Protein AF-A0A963W1X2-F1 (afdb_monomer)

Foldseek 3Di:
DVVVVVVVVVVVVVVLVVVLVVLVPDPLLQVLLVLLLCVLVVPPPRDLVVSVVSLVVPAPDPVSSLSSLVSSLVVNCVVDDPVSSVVSVVSSVVD

Sequence (95 aa):
MLLYALLAIGIFLMTRQMYFGGLDRDRNQHHLASLLCAVAASQPGHDRKEISTHLAAIARNGVERKLRLTHAVRLARGNVPPDLHPLIQALAKEL

Mean predicted aligned error: 7.19 Å

pLDDT: mean 82.06, std 9.1, range [47.62, 92.38]

Secondary structure (DSSP, 8-state):
-HHHHHHHHHHHHHHHHHHHHHHTT-HHHHHHHHHHHHHHTT-TT--HHHHHHHHHHH-SSHHHHHHHHHHHHHHHHHHS-GGGHHHHHHHHHH-

Solvent-accessible surface area (backbone atoms only — not comparable to full-atom values): 5383 Å² total; per-residue (Å²): 115,70,70,59,54,54,51,52,49,50,52,52,52,51,54,49,54,56,50,48,62,52,44,76,71,33,67,72,44,52,49,51,14,50,50,47,45,39,43,52,69,65,44,90,88,59,53,74,66,55,53,51,50,52,48,56,74,76,29,92,44,76,66,50,35,52,52,53,51,55,50,20,51,56,54,27,53,75,75,47,63,76,87,44,42,64,50,40,53,51,55,65,72,77,107

Nearest PDB structures (foldseek):
  8hpp-as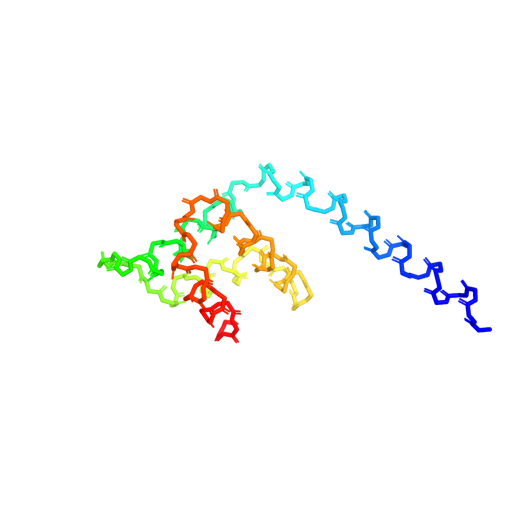sembly1_C  TM=5.473E-01  e=5.682E+00  Homo sapiens
  1kn1-assembly1_B  TM=6.008E-01  e=9.068E+00  Pyropia yezoensis

Structure (mmCIF, N/CA/C/O backbone):
data_AF-A0A963W1X2-F1
#
_entry.id   AF-A0A963W1X2-F1
#
loop_
_atom_site.group_PDB
_atom_site.id
_atom_site.type_symbol
_atom_site.label_atom_id
_atom_site.label_alt_id
_atom_site.label_comp_id
_atom_site.label_asym_id
_atom_site.label_entity_id
_atom_site.label_seq_id
_atom_site.pdbx_PDB_ins_code
_atom_site.Cartn_x
_atom_site.Cartn_y
_atom_site.Cartn_z
_atom_site.occupancy
_atom_site.B_iso_or_equiv
_atom_site.auth_seq_id
_atom_site.auth_comp_id
_atom_site.auth_asym_id
_atom_site.auth_atom_id
_atom_site.pdbx_PDB_model_num
ATOM 1 N N . MET A 1 1 ? 23.327 15.761 -22.626 1.00 61.47 1 MET A N 1
ATOM 2 C CA . MET A 1 1 ? 22.762 15.247 -21.353 1.00 61.47 1 MET A CA 1
ATOM 3 C C . MET A 1 1 ? 21.239 15.072 -21.378 1.00 61.47 1 MET A C 1
ATOM 5 O O . MET A 1 1 ? 20.773 14.063 -20.872 1.00 61.47 1 MET A O 1
ATOM 9 N N . LEU A 1 2 ? 20.465 15.963 -22.016 1.00 64.75 2 LEU A N 1
ATOM 10 C CA . LEU A 1 2 ? 18.994 15.855 -22.132 1.00 64.75 2 LEU A CA 1
ATOM 11 C C . LEU A 1 2 ? 18.475 14.549 -22.774 1.00 64.75 2 LEU A C 1
ATOM 13 O O . LEU A 1 2 ? 17.491 13.989 -22.301 1.00 64.75 2 LEU A O 1
ATOM 17 N N . LEU A 1 3 ? 19.160 14.021 -23.796 1.00 70.31 3 LEU A N 1
ATOM 18 C CA . LEU A 1 3 ? 18.740 1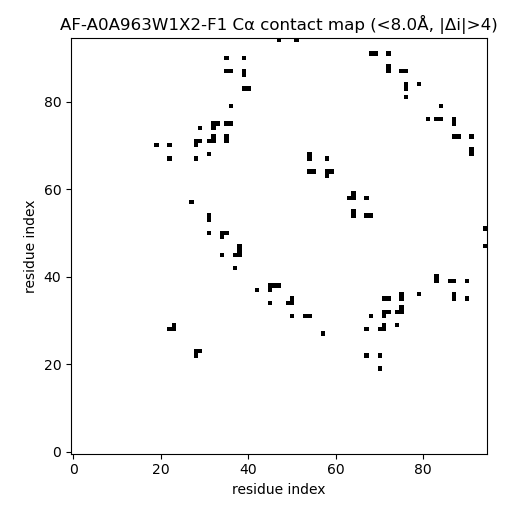2.795 -24.493 1.00 70.31 3 LEU A CA 1
ATOM 19 C C . LEU A 1 3 ? 18.762 11.548 -23.584 1.00 70.31 3 LEU A C 1
ATOM 21 O O . LEU A 1 3 ? 17.855 10.725 -23.634 1.00 70.31 3 LEU A O 1
ATOM 25 N N . TYR A 1 4 ? 19.765 11.440 -22.707 1.00 72.88 4 TYR A N 1
ATOM 26 C CA . TYR A 1 4 ? 19.892 10.327 -21.759 1.00 72.88 4 TYR A CA 1
ATOM 27 C C . TYR A 1 4 ? 18.818 10.369 -20.669 1.00 72.88 4 TYR A C 1
ATOM 29 O O . TYR A 1 4 ? 18.303 9.324 -20.278 1.00 72.88 4 TYR A O 1
ATOM 37 N N . A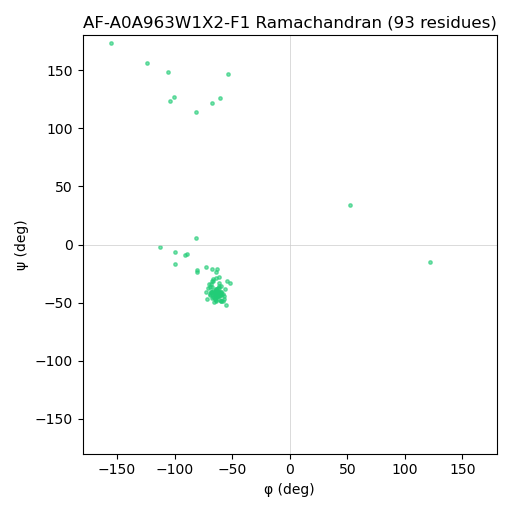LA A 1 5 ? 18.443 11.567 -20.211 1.00 69.06 5 ALA A N 1
ATOM 38 C CA . ALA A 1 5 ? 17.379 11.731 -19.225 1.00 69.06 5 ALA A CA 1
ATOM 39 C C . ALA A 1 5 ? 16.022 11.276 -19.785 1.00 69.06 5 ALA A C 1
ATOM 41 O O . ALA A 1 5 ? 15.301 10.539 -19.120 1.00 69.06 5 ALA A O 1
ATOM 42 N N . LEU A 1 6 ? 15.703 11.641 -21.030 1.00 74.94 6 LEU A N 1
ATOM 43 C CA . LEU A 1 6 ? 14.465 11.216 -21.690 1.00 74.94 6 LEU A CA 1
ATOM 44 C C . LEU A 1 6 ? 14.413 9.699 -21.906 1.00 74.94 6 LEU A C 1
ATOM 46 O O . LEU A 1 6 ? 13.373 9.082 -21.690 1.00 74.94 6 LEU A O 1
ATOM 50 N N . LEU A 1 7 ? 15.543 9.092 -22.267 1.00 75.69 7 LEU A N 1
ATOM 51 C CA . LEU A 1 7 ? 15.645 7.649 -22.476 1.00 75.69 7 LEU A CA 1
ATOM 52 C C . LEU A 1 7 ? 15.497 6.881 -21.148 1.00 75.69 7 LEU A C 1
ATOM 54 O O . LEU A 1 7 ? 14.756 5.902 -21.079 1.00 75.69 7 LEU A O 1
ATOM 58 N N . ALA A 1 8 ? 16.098 7.382 -20.063 1.00 75.25 8 ALA A N 1
ATOM 59 C CA . ALA A 1 8 ? 15.928 6.829 -18.719 1.00 75.25 8 ALA A CA 1
ATOM 60 C C . ALA A 1 8 ? 14.483 6.965 -18.199 1.00 75.25 8 ALA A C 1
ATOM 62 O O . ALA A 1 8 ? 13.941 6.014 -17.635 1.00 75.25 8 ALA A O 1
ATOM 63 N N . ILE A 1 9 ? 13.831 8.112 -18.433 1.00 76.75 9 ILE A N 1
ATOM 64 C CA . ILE A 1 9 ? 12.414 8.324 -18.097 1.00 76.75 9 ILE A CA 1
ATOM 65 C C . ILE A 1 9 ? 11.528 7.363 -18.898 1.00 76.75 9 ILE A C 1
ATOM 67 O O . ILE A 1 9 ? 10.632 6.745 -18.326 1.00 76.75 9 ILE A O 1
ATOM 71 N N . GLY A 1 10 ? 11.794 7.187 -20.195 1.00 71.81 10 GLY A N 1
ATOM 72 C CA . GLY A 1 10 ? 11.059 6.256 -21.052 1.00 71.81 10 GLY A CA 1
ATOM 73 C C . GLY A 1 10 ? 11.140 4.808 -20.561 1.00 71.81 10 GLY A C 1
ATOM 74 O O . GLY A 1 10 ? 10.107 4.159 -20.387 1.00 71.81 10 GLY A O 1
ATOM 75 N N . ILE A 1 11 ? 12.346 4.322 -20.245 1.00 77.00 11 ILE A N 1
ATOM 76 C CA . ILE A 1 11 ? 12.557 2.976 -19.682 1.00 77.00 11 ILE A CA 1
ATOM 77 C C . ILE A 1 11 ? 11.854 2.837 -18.323 1.00 77.00 11 ILE A C 1
ATOM 79 O O . ILE A 1 11 ? 11.195 1.828 -18.060 1.00 77.00 11 ILE A O 1
ATOM 83 N N . PHE A 1 12 ? 11.929 3.856 -17.466 1.00 76.12 12 PHE A N 1
ATOM 84 C CA . PHE A 1 12 ? 11.247 3.858 -16.172 1.00 76.12 12 PHE A CA 1
ATOM 85 C C . PHE A 1 12 ? 9.717 3.791 -16.317 1.00 76.12 12 PHE A C 1
ATOM 87 O O . PHE A 1 12 ? 9.054 3.024 -15.620 1.00 76.12 12 PHE A O 1
ATOM 94 N N . LEU A 1 13 ? 9.136 4.551 -17.248 1.00 70.19 13 LEU A N 1
ATOM 95 C CA . LEU A 1 13 ? 7.693 4.534 -17.498 1.00 70.19 13 LEU A CA 1
ATOM 96 C C . LEU A 1 13 ? 7.229 3.196 -18.081 1.00 70.19 13 LEU A C 1
ATOM 98 O O . LEU A 1 13 ? 6.197 2.675 -17.655 1.00 70.19 13 LEU A O 1
ATOM 102 N N . MET A 1 14 ? 7.993 2.619 -19.009 1.00 71.12 14 MET A N 1
ATOM 103 C CA . MET A 1 14 ? 7.668 1.331 -19.623 1.00 71.12 14 MET A CA 1
ATOM 104 C C . MET A 1 14 ? 7.747 0.182 -18.610 1.00 71.12 14 MET A C 1
ATOM 106 O O . MET A 1 14 ? 6.823 -0.626 -18.511 1.00 71.12 14 MET A O 1
ATOM 110 N N . THR A 1 15 ? 8.806 0.142 -17.798 1.00 71.44 15 THR A N 1
ATOM 111 C CA . THR A 1 15 ? 8.945 -0.861 -16.729 1.00 71.44 15 THR A CA 1
ATOM 112 C C . THR A 1 15 ? 7.855 -0.705 -15.671 1.00 71.44 15 THR A C 1
ATOM 114 O O . THR A 1 15 ? 7.288 -1.702 -15.229 1.00 71.44 15 THR A O 1
ATOM 117 N N . ARG A 1 16 ? 7.469 0.529 -15.326 1.00 71.25 16 ARG A N 1
ATOM 118 C CA . ARG A 1 16 ? 6.341 0.804 -14.426 1.00 71.25 16 ARG A CA 1
ATOM 119 C C . ARG A 1 16 ? 4.999 0.327 -14.991 1.00 71.25 16 ARG A C 1
ATOM 121 O O . ARG A 1 16 ? 4.238 -0.284 -14.250 1.00 71.25 16 ARG A O 1
ATOM 128 N N . GLN A 1 17 ? 4.707 0.586 -16.268 1.00 69.38 17 GLN A N 1
ATOM 129 C CA . GLN A 1 17 ? 3.485 0.119 -16.946 1.00 69.38 17 GLN A CA 1
ATOM 130 C C . GLN A 1 17 ? 3.391 -1.413 -16.928 1.00 69.38 17 GLN A C 1
ATOM 132 O O . GLN A 1 17 ? 2.375 -1.974 -16.522 1.00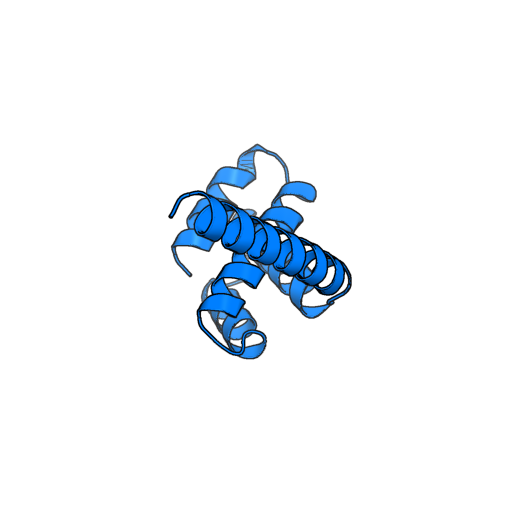 69.38 17 GLN A O 1
ATOM 137 N N . MET A 1 18 ? 4.480 -2.090 -17.298 1.00 70.38 18 MET A N 1
ATOM 138 C CA . MET A 1 18 ? 4.542 -3.551 -17.332 1.00 70.38 18 MET A CA 1
ATOM 139 C C . MET A 1 18 ? 4.411 -4.161 -15.929 1.00 70.38 18 MET A C 1
ATOM 141 O O . MET A 1 18 ? 3.684 -5.134 -15.734 1.00 70.38 18 MET A O 1
ATOM 145 N N . TYR A 1 19 ? 5.057 -3.547 -14.934 1.00 73.25 19 TYR A N 1
ATOM 146 C CA . TYR A 1 19 ? 4.962 -3.958 -13.536 1.00 73.25 19 TYR A CA 1
ATOM 147 C C . TYR A 1 19 ? 3.546 -3.773 -12.978 1.00 73.25 19 TYR A C 1
ATOM 149 O O . TYR A 1 19 ? 3.034 -4.655 -12.296 1.00 73.25 19 TYR A O 1
ATOM 157 N N . PHE A 1 20 ? 2.882 -2.660 -13.302 1.00 75.88 20 PHE A N 1
ATOM 158 C CA . PHE A 1 20 ? 1.511 -2.388 -12.862 1.00 75.88 20 PHE A CA 1
ATOM 159 C C . PHE A 1 20 ? 0.514 -3.363 -13.496 1.00 75.88 20 PHE A C 1
ATOM 161 O O . PHE A 1 20 ? -0.328 -3.895 -12.785 1.00 75.88 20 PHE A O 1
ATOM 168 N N . GLY A 1 21 ? 0.673 -3.704 -14.779 1.00 74.94 21 GLY A N 1
ATOM 169 C CA . GLY A 1 21 ? -0.143 -4.748 -15.410 1.00 74.94 21 GLY A CA 1
ATOM 170 C C . GLY A 1 21 ? 0.029 -6.134 -14.769 1.00 74.94 21 GLY A C 1
ATOM 171 O O . GLY A 1 21 ? -0.930 -6.899 -14.680 1.00 74.94 21 GLY A O 1
ATOM 172 N N . GLY A 1 22 ? 1.232 -6.455 -14.278 1.00 75.75 22 GLY A N 1
ATOM 173 C CA . GLY A 1 22 ? 1.471 -7.662 -13.479 1.00 75.75 22 GLY A CA 1
ATOM 174 C C . GLY A 1 22 ? 0.819 -7.593 -12.095 1.00 75.75 22 GLY A C 1
ATOM 175 O O . GLY A 1 22 ? 0.174 -8.544 -11.660 1.00 75.75 22 GLY A O 1
ATOM 176 N N . LEU A 1 23 ? 0.936 -6.443 -11.431 1.00 77.12 23 LEU A N 1
ATOM 177 C CA . LEU A 1 23 ? 0.337 -6.176 -10.125 1.00 77.12 23 LEU A CA 1
ATOM 178 C C . LEU A 1 23 ? -1.197 -6.143 -10.149 1.00 77.12 23 LEU A C 1
ATOM 180 O O . LEU A 1 23 ? -1.820 -6.518 -9.162 1.00 77.12 23 LEU A O 1
ATOM 184 N N . ASP A 1 24 ? -1.815 -5.752 -11.263 1.00 78.94 24 ASP A N 1
ATOM 185 C CA . ASP A 1 24 ? -3.270 -5.805 -11.448 1.00 78.94 24 ASP A CA 1
ATOM 186 C C . ASP A 1 24 ? -3.806 -7.250 -11.408 1.00 78.94 24 ASP A C 1
ATOM 188 O O . ASP A 1 24 ? -4.979 -7.468 -11.109 1.00 78.94 24 ASP A O 1
ATOM 192 N N . ARG A 1 25 ? -2.955 -8.257 -11.657 1.00 81.69 25 ARG A N 1
ATOM 193 C CA . ARG A 1 25 ? -3.297 -9.688 -11.547 1.00 81.69 25 ARG A CA 1
ATOM 194 C C . ARG A 1 25 ? -2.818 -10.330 -10.239 1.00 81.69 25 ARG A C 1
ATOM 196 O O . ARG A 1 25 ? -3.147 -11.486 -9.977 1.00 81.69 25 ARG A O 1
ATOM 203 N N . ASP A 1 26 ? -2.051 -9.610 -9.420 1.00 86.62 26 ASP A N 1
ATOM 204 C CA . ASP A 1 26 ? -1.475 -10.123 -8.175 1.00 86.62 26 ASP A CA 1
ATOM 205 C C . ASP A 1 26 ? -2.512 -10.086 -7.038 1.00 86.62 26 ASP A C 1
ATOM 207 O O . ASP A 1 26 ? -2.925 -9.023 -6.571 1.00 86.62 26 ASP A O 1
ATOM 211 N N . ARG A 1 27 ? -2.919 -11.261 -6.540 1.00 87.62 27 ARG A N 1
ATOM 212 C CA . ARG A 1 27 ? -3.869 -11.370 -5.416 1.00 87.62 27 ARG A CA 1
ATOM 213 C C . ARG A 1 27 ? -3.357 -10.687 -4.150 1.00 87.62 27 ARG A C 1
ATOM 215 O O . ARG A 1 27 ? -4.148 -10.078 -3.434 1.00 87.62 27 ARG A O 1
ATOM 222 N N . ASN A 1 28 ? -2.051 -10.732 -3.892 1.00 89.44 28 ASN A N 1
ATOM 223 C CA . ASN A 1 28 ? -1.460 -10.082 -2.724 1.00 89.44 28 ASN A CA 1
ATOM 224 C C . ASN A 1 28 ? -1.558 -8.560 -2.817 1.00 89.44 28 ASN A C 1
ATOM 226 O O . ASN A 1 28 ? -1.691 -7.877 -1.801 1.00 89.44 28 ASN A O 1
ATOM 230 N N . GLN A 1 29 ? -1.514 -8.035 -4.039 1.00 91.06 29 GLN A N 1
ATOM 231 C CA . GLN A 1 29 ? -1.663 -6.618 -4.315 1.00 91.06 29 GLN A CA 1
ATOM 232 C C . GLN A 1 29 ? -3.111 -6.147 -4.129 1.00 91.06 29 GLN A C 1
ATOM 234 O O . GLN A 1 29 ? -3.334 -5.082 -3.553 1.00 91.06 29 GLN A O 1
ATOM 239 N N . HIS A 1 30 ? -4.087 -6.944 -4.572 1.00 89.94 30 HIS A N 1
ATOM 240 C CA . HIS A 1 30 ? -5.507 -6.695 -4.293 1.00 89.94 30 HIS A CA 1
ATOM 241 C C . HIS A 1 30 ? -5.808 -6.760 -2.799 1.00 89.94 30 HIS A C 1
ATOM 243 O O . HIS A 1 30 ? -6.519 -5.900 -2.288 1.00 89.94 30 HIS A O 1
ATOM 249 N N . HIS A 1 31 ? -5.201 -7.710 -2.084 1.00 90.31 31 HIS A N 1
ATOM 250 C CA . HIS A 1 31 ? -5.329 -7.793 -0.633 1.00 90.31 31 HIS A CA 1
ATOM 251 C C . HIS A 1 31 ? -4.729 -6.565 0.072 1.00 90.31 31 HIS A C 1
ATOM 253 O O . HIS A 1 31 ? -5.354 -5.980 0.952 1.00 90.31 31 HIS A O 1
ATOM 259 N N . LEU A 1 32 ? -3.560 -6.086 -0.369 1.00 90.88 32 LEU A N 1
ATOM 260 C CA . LEU A 1 32 ? -2.985 -4.844 0.154 1.00 90.88 32 LEU A CA 1
ATOM 261 C C . LEU A 1 32 ? -3.921 -3.641 -0.071 1.00 90.88 32 LEU A C 1
ATOM 263 O O . LEU A 1 32 ? -4.085 -2.809 0.820 1.00 90.88 32 LEU A O 1
ATOM 267 N N . ALA A 1 33 ? -4.557 -3.555 -1.243 1.00 90.38 33 ALA A N 1
ATOM 268 C CA . ALA A 1 33 ? -5.541 -2.514 -1.530 1.00 90.38 33 ALA A CA 1
ATOM 269 C C . ALA A 1 33 ? -6.796 -2.645 -0.648 1.00 90.38 33 ALA A C 1
ATOM 271 O O . ALA A 1 33 ? -7.273 -1.634 -0.137 1.00 90.38 33 ALA A O 1
ATOM 272 N N . SER A 1 34 ? -7.298 -3.864 -0.410 1.00 89.00 34 SER A N 1
ATOM 273 C CA . SER A 1 34 ? -8.448 -4.077 0.476 1.00 89.00 34 SER A CA 1
ATOM 274 C C . SER A 1 34 ? -8.143 -3.687 1.919 1.00 89.00 34 SER A C 1
ATOM 276 O O . SER A 1 34 ? -8.981 -3.048 2.546 1.00 89.00 34 SER A O 1
ATOM 278 N N . LEU A 1 35 ? -6.939 -3.992 2.423 1.00 88.88 35 LEU A N 1
ATOM 279 C CA . LEU A 1 35 ? -6.509 -3.586 3.766 1.00 88.88 35 LEU A CA 1
ATOM 280 C C . LEU A 1 35 ? -6.469 -2.055 3.904 1.00 88.88 35 LEU A C 1
ATOM 282 O O . LEU A 1 35 ? -6.976 -1.512 4.883 1.00 88.88 35 LEU A O 1
ATOM 286 N N . LEU A 1 36 ? -5.933 -1.344 2.902 1.00 88.19 36 LEU A N 1
ATOM 287 C CA . LEU A 1 36 ? -5.944 0.126 2.883 1.00 88.19 36 LEU A CA 1
ATOM 288 C C . LEU A 1 36 ? -7.372 0.688 2.921 1.00 88.19 36 LEU A C 1
ATOM 290 O O . LEU A 1 36 ? -7.628 1.638 3.660 1.00 88.19 36 LEU A O 1
ATOM 294 N N . CYS A 1 37 ? -8.300 0.103 2.157 1.00 87.38 37 CYS A N 1
ATOM 295 C CA . CYS A 1 37 ? -9.707 0.502 2.181 1.00 87.38 37 CYS A CA 1
ATOM 296 C C . CYS A 1 37 ? -10.356 0.240 3.546 1.00 87.38 37 CYS A C 1
ATOM 298 O O . CYS A 1 37 ? -11.043 1.119 4.058 1.00 87.38 37 CYS A O 1
ATOM 300 N N . ALA A 1 38 ? -10.128 -0.936 4.141 1.00 85.62 38 ALA A N 1
ATOM 301 C CA . ALA A 1 38 ? -10.706 -1.315 5.432 1.00 85.62 38 ALA A CA 1
ATOM 302 C C . ALA A 1 38 ? -10.249 -0.372 6.556 1.00 85.62 38 ALA A C 1
ATOM 304 O O . ALA A 1 38 ? -11.078 0.108 7.331 1.00 85.62 38 ALA A O 1
ATOM 305 N N . VAL A 1 39 ? -8.951 -0.048 6.599 1.00 84.88 39 VAL A N 1
ATOM 306 C CA . VAL A 1 39 ? -8.395 0.895 7.583 1.00 84.88 39 VAL A CA 1
ATOM 307 C C . VAL A 1 39 ? -8.898 2.318 7.340 1.00 84.88 39 VAL A C 1
ATOM 309 O O . VAL A 1 39 ? -9.274 2.999 8.290 1.00 84.88 39 VAL A O 1
ATOM 312 N N . ALA A 1 40 ? -8.957 2.778 6.086 1.00 82.69 40 ALA A N 1
ATOM 313 C CA . ALA A 1 40 ? -9.459 4.118 5.767 1.00 82.69 40 ALA A CA 1
ATOM 314 C C . ALA A 1 40 ? -10.962 4.285 6.047 1.00 82.69 40 ALA A C 1
ATOM 316 O O . ALA A 1 40 ? -11.399 5.377 6.401 1.00 82.69 40 ALA A O 1
ATOM 317 N N . ALA A 1 41 ? -11.744 3.213 5.913 1.00 81.94 41 ALA A N 1
ATOM 318 C CA . ALA A 1 41 ? -13.163 3.179 6.257 1.00 81.94 41 ALA A CA 1
ATOM 319 C C . ALA A 1 41 ? -13.419 2.977 7.765 1.00 81.94 41 ALA A C 1
ATOM 321 O O . ALA A 1 41 ? -14.571 2.807 8.163 1.00 81.94 41 ALA A O 1
ATOM 322 N N . SER A 1 42 ? -12.369 2.979 8.598 1.00 73.44 42 SER A N 1
ATOM 323 C CA . SER A 1 42 ? -12.443 2.744 10.045 1.00 73.44 42 SER A CA 1
ATOM 324 C C . SER A 1 42 ? -13.188 1.458 10.414 1.00 73.44 42 SER A C 1
ATOM 326 O O . SER A 1 42 ? -13.869 1.408 11.440 1.00 73.44 42 SER A O 1
ATOM 328 N N . GLN A 1 43 ? -13.086 0.406 9.591 1.00 59.66 43 GLN A N 1
ATOM 329 C CA . GLN A 1 43 ? -13.668 -0.878 9.963 1.00 59.66 43 GLN A CA 1
ATOM 330 C C . GLN A 1 43 ? -12.896 -1.448 11.164 1.00 59.66 43 GLN A C 1
ATOM 332 O O . GLN A 1 43 ? -11.678 -1.633 11.071 1.00 59.66 43 GLN A O 1
ATOM 337 N N . PRO A 1 44 ? -13.568 -1.724 12.298 1.00 47.62 44 PRO A N 1
ATOM 338 C CA . PRO A 1 44 ? -12.905 -2.277 13.470 1.00 47.62 44 PRO A CA 1
ATOM 339 C C . PRO A 1 44 ? -12.281 -3.635 13.122 1.00 47.62 44 PRO A C 1
ATOM 341 O O . PRO A 1 44 ? -12.962 -4.518 12.605 1.00 47.62 44 PRO A O 1
ATOM 344 N N . GLY A 1 45 ? -10.981 -3.788 13.396 1.00 54.00 45 GLY A N 1
ATOM 345 C CA . GLY A 1 45 ? -10.253 -5.056 13.252 1.00 54.00 45 GLY A CA 1
ATOM 346 C C . GLY A 1 45 ? -9.039 -5.045 12.319 1.00 54.00 45 GLY A C 1
ATOM 347 O O . GLY A 1 45 ? -8.230 -5.956 12.429 1.00 54.00 45 GLY A O 1
ATOM 348 N N . HIS A 1 46 ? -8.863 -4.030 11.466 1.00 62.09 46 HIS A N 1
ATOM 349 C CA . HIS A 1 46 ? -7.675 -3.916 10.608 1.00 62.09 46 HIS A CA 1
ATOM 350 C C . HIS A 1 46 ? -6.708 -2.864 11.155 1.00 62.09 46 HIS A C 1
ATOM 352 O O . HIS A 1 46 ? -7.077 -1.704 11.352 1.00 62.09 46 HIS A O 1
ATOM 358 N N . ASP A 1 47 ? -5.465 -3.272 11.412 1.00 78.12 47 ASP A N 1
ATOM 359 C CA . ASP A 1 47 ? -4.430 -2.425 12.011 1.00 78.12 47 ASP A CA 1
ATOM 360 C C . ASP A 1 47 ? -3.394 -2.001 10.955 1.00 78.12 47 ASP A C 1
ATOM 362 O O . ASP A 1 47 ? -3.052 -2.743 10.033 1.00 78.12 47 ASP A O 1
ATOM 366 N N . ARG A 1 48 ? -2.812 -0.810 11.115 1.00 81.44 48 ARG A N 1
ATOM 367 C CA . ARG A 1 48 ? -1.676 -0.326 10.309 1.00 81.44 48 ARG A CA 1
ATOM 368 C C . ARG A 1 48 ? -0.511 -1.314 10.337 1.00 81.44 48 ARG A C 1
ATOM 370 O O . ARG A 1 48 ? 0.221 -1.446 9.356 1.00 81.44 48 ARG A O 1
ATOM 377 N N . LYS A 1 49 ? -0.363 -2.032 11.455 1.00 85.44 49 LYS A N 1
ATOM 378 C CA . LYS A 1 49 ? 0.606 -3.118 11.622 1.00 85.44 49 LYS A CA 1
ATOM 379 C C . LYS A 1 49 ? 0.380 -4.270 10.642 1.00 85.44 49 LYS A C 1
ATOM 381 O O . LYS A 1 49 ? 1.346 -4.862 10.169 1.00 85.44 49 LYS A O 1
ATOM 386 N N . GLU A 1 50 ? -0.866 -4.585 10.316 1.00 87.56 50 GLU A N 1
ATOM 387 C CA . GLU A 1 50 ? -1.201 -5.629 9.348 1.00 87.56 50 GLU A CA 1
ATOM 388 C C . GLU A 1 50 ? -0.803 -5.204 7.932 1.00 87.56 50 GLU A C 1
ATOM 390 O O . GLU A 1 50 ? -0.156 -5.966 7.215 1.00 87.56 50 GLU A O 1
ATOM 395 N N . ILE A 1 51 ? -1.067 -3.941 7.574 1.00 88.94 51 ILE A N 1
ATOM 396 C CA . ILE A 1 51 ? -0.645 -3.376 6.287 1.00 88.94 51 ILE A CA 1
ATOM 397 C C . ILE A 1 51 ? 0.878 -3.410 6.160 1.00 88.94 51 ILE A C 1
ATOM 399 O O . ILE A 1 51 ? 1.399 -3.861 5.140 1.00 88.94 51 ILE A O 1
ATOM 403 N N . SER A 1 52 ? 1.607 -2.962 7.186 1.00 89.38 52 SER A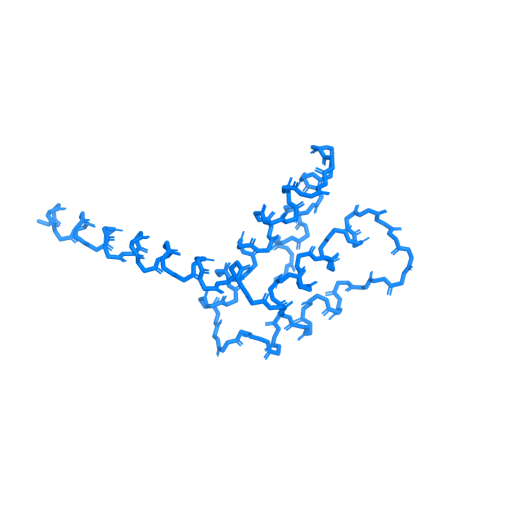 N 1
ATOM 404 C CA . SER A 1 52 ? 3.072 -2.938 7.145 1.00 89.38 52 SER A CA 1
ATOM 405 C C . SER A 1 52 ? 3.681 -4.343 7.135 1.00 89.38 52 SER A C 1
ATOM 407 O O . SER A 1 52 ? 4.653 -4.573 6.412 1.00 89.38 52 SER A O 1
ATOM 409 N N . THR A 1 53 ? 3.085 -5.297 7.858 1.00 91.88 53 THR A N 1
ATOM 410 C CA . THR A 1 53 ? 3.506 -6.708 7.871 1.00 91.88 53 THR A CA 1
ATOM 411 C C . THR A 1 53 ? 3.289 -7.358 6.508 1.00 91.88 53 THR A C 1
ATOM 413 O O . THR A 1 53 ? 4.223 -7.937 5.951 1.00 91.88 53 THR A O 1
ATOM 416 N N . HIS A 1 54 ? 2.097 -7.209 5.923 1.00 91.94 54 HIS A N 1
ATOM 417 C CA . HIS A 1 54 ? 1.798 -7.743 4.593 1.00 91.94 54 HIS A CA 1
ATOM 418 C C . HIS A 1 54 ? 2.694 -7.107 3.528 1.00 91.94 54 HIS A C 1
ATOM 420 O O . HIS A 1 54 ? 3.301 -7.802 2.716 1.00 91.94 54 HIS A O 1
ATOM 426 N N . LEU A 1 55 ? 2.873 -5.785 3.581 1.00 91.06 55 LEU A N 1
ATOM 427 C CA . LEU A 1 55 ? 3.754 -5.058 2.672 1.00 91.06 55 LEU A CA 1
ATOM 428 C C . LEU A 1 55 ? 5.219 -5.511 2.789 1.00 91.06 55 LEU A C 1
ATOM 430 O O . LEU A 1 55 ? 5.915 -5.588 1.778 1.00 91.06 55 LEU A O 1
ATOM 434 N N . ALA A 1 56 ? 5.698 -5.815 3.998 1.00 91.00 56 ALA A N 1
ATOM 435 C CA . ALA A 1 56 ? 7.031 -6.372 4.215 1.00 91.00 56 ALA A CA 1
ATOM 436 C C . ALA A 1 56 ? 7.168 -7.808 3.687 1.00 91.00 56 ALA A C 1
ATOM 438 O O . ALA A 1 56 ? 8.232 -8.153 3.183 1.00 91.00 56 ALA A O 1
ATOM 439 N N . ALA A 1 57 ? 6.108 -8.615 3.758 1.00 92.38 57 ALA A N 1
ATOM 440 C CA . ALA A 1 57 ? 6.115 -9.990 3.267 1.00 92.38 57 ALA A CA 1
ATOM 441 C C . ALA A 1 57 ? 6.170 -10.077 1.732 1.00 92.38 57 ALA A C 1
ATOM 443 O O . ALA A 1 57 ? 6.777 -10.994 1.184 1.00 92.38 57 ALA A O 1
ATOM 444 N N . ILE A 1 58 ? 5.549 -9.124 1.028 1.00 89.94 58 ILE A N 1
ATOM 445 C CA . ILE A 1 58 ? 5.400 -9.182 -0.437 1.00 89.94 58 ILE A CA 1
ATOM 446 C C . ILE A 1 58 ? 6.424 -8.331 -1.199 1.00 89.94 58 ILE A C 1
ATOM 448 O O . ILE A 1 58 ? 6.589 -8.509 -2.405 1.00 89.94 58 ILE A O 1
ATOM 452 N N . ALA A 1 59 ? 7.092 -7.383 -0.535 1.00 90.31 59 ALA A N 1
ATOM 453 C CA . ALA A 1 59 ? 8.077 -6.505 -1.159 1.00 90.31 59 ALA A CA 1
ATOM 454 C C . ALA A 1 59 ? 9.506 -6.978 -0.870 1.00 90.31 59 ALA A C 1
ATOM 456 O O . ALA A 1 59 ? 9.906 -7.101 0.283 1.00 90.31 59 ALA A O 1
ATOM 457 N N . ARG A 1 60 ? 10.321 -7.158 -1.917 1.00 88.31 60 ARG A N 1
ATOM 458 C CA . ARG A 1 60 ? 11.710 -7.633 -1.767 1.00 88.31 60 ARG A CA 1
ATOM 459 C C . ARG A 1 60 ? 12.700 -6.540 -1.370 1.00 88.31 60 ARG A C 1
ATOM 461 O O . ARG A 1 60 ? 13.774 -6.834 -0.861 1.00 88.31 60 ARG A O 1
ATOM 468 N N . ASN A 1 61 ? 12.381 -5.278 -1.655 1.00 89.56 61 ASN A N 1
ATOM 469 C CA . ASN A 1 61 ? 13.234 -4.129 -1.354 1.00 89.56 61 ASN A CA 1
ATOM 470 C C . ASN A 1 61 ? 12.410 -2.834 -1.219 1.00 89.56 61 ASN A C 1
ATOM 472 O O . ASN A 1 61 ? 11.207 -2.806 -1.491 1.00 89.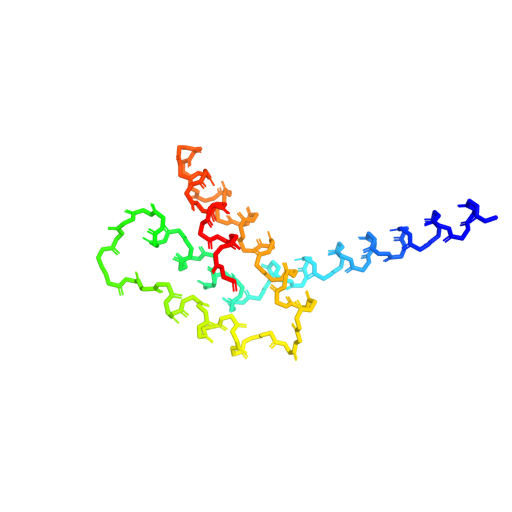56 61 ASN A O 1
ATOM 476 N N . GLY A 1 62 ? 13.064 -1.738 -0.816 1.00 83.81 62 GLY A N 1
ATOM 477 C CA . GLY A 1 62 ? 12.405 -0.446 -0.585 1.00 83.81 62 GLY A CA 1
ATOM 478 C C . GLY A 1 62 ? 11.792 0.201 -1.836 1.00 83.81 62 GLY A C 1
ATOM 479 O O . GLY A 1 62 ? 10.791 0.910 -1.732 1.00 83.81 62 GLY A O 1
ATOM 480 N N . VAL A 1 63 ? 12.343 -0.062 -3.026 1.00 85.75 63 VAL A N 1
ATOM 481 C CA . VAL A 1 63 ? 11.787 0.439 -4.295 1.00 85.75 63 VAL A CA 1
ATOM 482 C C . VAL A 1 63 ? 10.499 -0.307 -4.636 1.00 85.75 63 VAL A C 1
ATOM 484 O O . VAL A 1 63 ? 9.479 0.316 -4.928 1.00 85.75 63 VAL A O 1
ATOM 487 N N . GLU A 1 64 ? 10.518 -1.636 -4.528 1.00 86.62 64 GLU A N 1
ATOM 488 C CA . GLU A 1 64 ? 9.350 -2.486 -4.743 1.00 86.62 64 GLU A CA 1
ATOM 489 C C . GLU A 1 64 ? 8.238 -2.160 -3.743 1.00 86.62 64 GLU A C 1
ATOM 491 O O . GLU A 1 64 ? 7.077 -2.049 -4.134 1.00 86.62 64 GLU A O 1
ATOM 496 N N . ARG A 1 65 ? 8.598 -1.910 -2.477 1.00 90.06 65 ARG A N 1
ATOM 497 C CA . ARG A 1 65 ? 7.664 -1.464 -1.437 1.00 90.06 65 ARG A CA 1
ATOM 498 C C . ARG A 1 65 ? 6.923 -0.194 -1.861 1.00 90.06 65 ARG A C 1
ATOM 500 O O . ARG A 1 65 ? 5.694 -0.179 -1.852 1.00 90.06 65 ARG A O 1
ATOM 507 N N . LYS A 1 66 ? 7.649 0.846 -2.290 1.00 88.38 66 LYS A N 1
ATOM 508 C CA . LYS A 1 66 ? 7.045 2.106 -2.763 1.00 88.38 66 LYS A CA 1
ATOM 509 C C . LYS A 1 66 ? 6.152 1.900 -3.986 1.00 88.38 66 LYS A C 1
ATOM 511 O O . LYS A 1 66 ? 5.072 2.488 -4.057 1.00 88.38 66 LYS A O 1
ATOM 516 N N . LEU A 1 67 ? 6.574 1.066 -4.940 1.00 88.25 67 LEU A N 1
ATOM 517 C CA . LEU A 1 67 ? 5.790 0.765 -6.142 1.00 88.25 67 LEU A CA 1
ATOM 518 C C . LEU A 1 67 ? 4.490 0.027 -5.806 1.00 88.25 67 LEU A C 1
ATOM 520 O O . LEU A 1 67 ? 3.429 0.437 -6.275 1.00 88.25 67 LEU A O 1
ATOM 524 N N . ARG A 1 68 ? 4.558 -1.011 -4.964 1.00 90.44 68 ARG A N 1
ATOM 525 C CA . ARG A 1 68 ? 3.386 -1.768 -4.501 1.00 90.44 68 ARG A CA 1
ATOM 526 C C . ARG A 1 68 ? 2.433 -0.886 -3.708 1.00 90.44 68 ARG A C 1
ATOM 528 O O . ARG A 1 68 ? 1.235 -0.928 -3.960 1.00 90.44 68 ARG A O 1
ATOM 535 N N . LEU A 1 69 ? 2.938 -0.028 -2.825 1.00 90.81 69 LEU A N 1
ATOM 536 C CA . LEU A 1 69 ? 2.096 0.894 -2.065 1.00 90.81 69 LEU A CA 1
ATOM 537 C C . LEU A 1 69 ? 1.413 1.927 -2.974 1.00 90.81 69 LEU A C 1
ATOM 539 O O . LEU A 1 69 ? 0.203 2.112 -2.901 1.00 90.81 69 LEU A O 1
ATOM 543 N N . THR A 1 70 ? 2.158 2.523 -3.910 1.00 90.31 70 THR A N 1
ATOM 544 C CA . THR A 1 70 ? 1.604 3.452 -4.914 1.00 90.31 70 THR A CA 1
ATOM 545 C C . THR A 1 70 ? 0.506 2.788 -5.745 1.00 90.31 70 THR A C 1
ATOM 547 O O . THR A 1 70 ? -0.538 3.385 -6.009 1.00 90.31 70 THR A O 1
ATOM 550 N N . HIS A 1 71 ? 0.732 1.540 -6.154 1.00 90.12 71 HIS A N 1
ATOM 551 C CA . HIS A 1 71 ? -0.243 0.771 -6.910 1.00 90.12 71 HIS A CA 1
ATOM 552 C C . HIS A 1 71 ? -1.479 0.413 -6.074 1.00 90.12 71 HIS A C 1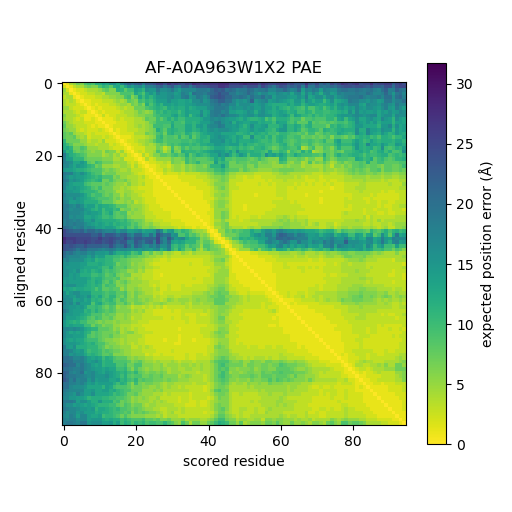
ATOM 554 O O . HIS A 1 71 ? -2.602 0.526 -6.557 1.00 90.12 71 HIS A O 1
ATOM 560 N N . ALA A 1 72 ? -1.293 0.038 -4.807 1.00 90.38 72 ALA A N 1
ATOM 561 C CA . ALA A 1 72 ? -2.383 -0.295 -3.896 1.00 90.38 72 ALA A CA 1
ATOM 562 C C . ALA A 1 72 ? -3.273 0.922 -3.627 1.00 90.38 72 ALA A C 1
ATOM 564 O O . ALA A 1 72 ? -4.489 0.798 -3.676 1.00 90.38 72 ALA A O 1
ATOM 565 N N . VAL A 1 73 ? -2.684 2.109 -3.452 1.00 90.62 73 VAL A N 1
ATOM 566 C CA . VAL A 1 73 ? -3.429 3.374 -3.350 1.00 90.62 73 VAL A CA 1
ATOM 567 C C . VAL A 1 73 ? -4.234 3.642 -4.621 1.00 90.62 73 VAL A C 1
ATOM 569 O O . VAL A 1 73 ? -5.397 4.026 -4.531 1.00 90.62 73 VAL A O 1
ATOM 572 N N . ARG A 1 74 ? -3.650 3.424 -5.810 1.00 90.19 74 ARG A N 1
ATOM 573 C CA . ARG A 1 74 ? -4.368 3.569 -7.089 1.00 90.19 74 ARG A CA 1
ATOM 574 C C . ARG A 1 74 ? -5.599 2.659 -7.141 1.00 90.19 74 ARG A C 1
ATOM 576 O O . ARG A 1 74 ? -6.675 3.140 -7.476 1.00 90.19 74 ARG A O 1
ATOM 583 N N . LEU A 1 75 ? -5.435 1.379 -6.800 1.00 89.31 75 LEU A N 1
ATOM 584 C CA . LEU A 1 75 ? -6.528 0.401 -6.777 1.00 89.31 75 LEU A CA 1
ATOM 585 C C . LEU A 1 75 ? -7.591 0.760 -5.735 1.00 89.31 75 LEU A C 1
ATOM 587 O O . LEU A 1 75 ? -8.774 0.795 -6.053 1.00 89.31 75 LEU A O 1
ATOM 591 N N . ALA A 1 76 ? -7.168 1.081 -4.512 1.00 87.75 76 ALA A N 1
ATOM 592 C CA . ALA A 1 76 ? -8.055 1.442 -3.416 1.00 87.75 76 ALA A CA 1
ATOM 593 C C . ALA A 1 76 ? -8.935 2.644 -3.786 1.00 87.75 76 ALA A C 1
ATOM 595 O O . ALA A 1 76 ? -10.151 2.578 -3.651 1.00 87.75 76 ALA A O 1
ATOM 596 N N . ARG A 1 77 ? -8.345 3.700 -4.364 1.00 86.50 77 ARG A N 1
ATOM 597 C CA . ARG A 1 77 ? -9.078 4.890 -4.833 1.00 86.50 77 ARG A CA 1
ATOM 598 C C . ARG A 1 77 ? -10.110 4.596 -5.921 1.00 86.50 77 ARG A C 1
ATOM 600 O O . ARG A 1 77 ? -11.084 5.334 -6.016 1.00 86.50 77 ARG A O 1
ATOM 607 N N . GLY A 1 78 ? -9.905 3.555 -6.728 1.00 84.44 78 G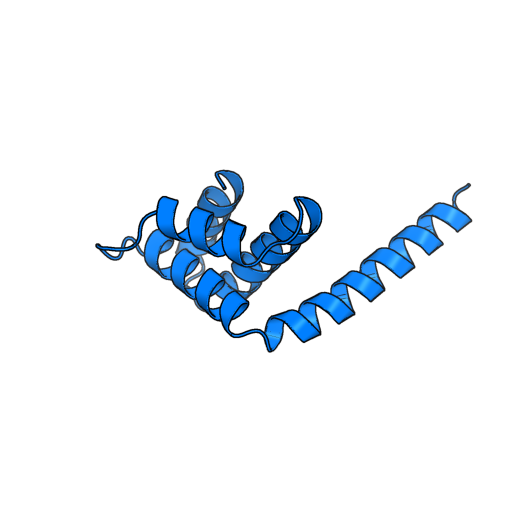LY A N 1
ATOM 608 C CA . GLY A 1 78 ? -10.893 3.095 -7.708 1.00 84.44 78 GLY A CA 1
ATOM 609 C C . GLY A 1 78 ? -12.102 2.394 -7.079 1.00 84.44 78 GLY A C 1
ATOM 610 O O . GLY A 1 78 ? -13.144 2.313 -7.717 1.00 84.44 78 GLY A O 1
ATOM 611 N N . ASN A 1 79 ? -11.972 1.928 -5.833 1.00 80.56 79 ASN A N 1
ATOM 612 C CA . ASN A 1 79 ? -12.964 1.106 -5.137 1.00 80.56 79 ASN A CA 1
ATOM 613 C C . ASN A 1 79 ? -13.629 1.811 -3.942 1.00 80.56 79 ASN A C 1
ATOM 615 O O . ASN A 1 79 ? -14.490 1.216 -3.297 1.00 80.56 79 ASN A O 1
ATOM 619 N N . VAL A 1 80 ? -13.235 3.047 -3.614 1.00 84.12 80 VAL A N 1
ATOM 620 C CA . VAL A 1 80 ? -13.767 3.799 -2.466 1.00 84.12 80 VAL A CA 1
ATOM 621 C C . VAL A 1 80 ? -14.339 5.159 -2.867 1.00 84.12 80 VAL A C 1
ATOM 623 O O . VAL A 1 80 ? -13.895 5.739 -3.867 1.00 84.12 80 VAL A O 1
ATOM 626 N N . PRO A 1 81 ? -15.270 5.716 -2.066 1.00 84.50 81 PRO A N 1
ATOM 627 C CA . PRO A 1 81 ? -15.743 7.081 -2.244 1.00 84.50 81 PRO A CA 1
ATOM 628 C C . PRO A 1 81 ? -14.586 8.097 -2.268 1.00 84.50 81 PRO A C 1
ATOM 630 O O . PRO A 1 81 ? -13.603 7.915 -1.537 1.00 84.50 81 PRO A O 1
ATOM 633 N N . PRO A 1 82 ? -14.703 9.186 -3.054 1.00 85.06 82 PRO A N 1
ATOM 634 C CA . PRO A 1 82 ? -13.701 10.253 -3.125 1.00 85.06 82 PRO A CA 1
ATOM 635 C C . PRO A 1 82 ? -13.297 10.818 -1.758 1.00 85.06 82 PRO A C 1
ATOM 637 O O . PRO A 1 82 ? -12.130 11.145 -1.546 1.00 85.06 82 PRO A O 1
ATOM 640 N N . ASP A 1 83 ? -14.235 10.853 -0.814 1.00 86.25 83 ASP A N 1
ATOM 641 C CA . ASP A 1 83 ? -14.047 11.395 0.535 1.00 86.25 83 ASP A CA 1
ATOM 642 C C . ASP A 1 83 ? -13.008 10.614 1.360 1.00 86.25 83 ASP A C 1
ATOM 644 O O . ASP A 1 83 ? -12.376 11.166 2.258 1.00 86.25 83 ASP A O 1
ATOM 648 N N . LEU A 1 84 ? -12.770 9.340 1.022 1.00 84.25 84 LEU A N 1
ATOM 649 C CA . LEU A 1 84 ? -11.767 8.493 1.677 1.00 84.25 84 LEU A CA 1
ATOM 650 C C . LEU A 1 84 ? -10.387 8.564 1.004 1.00 84.25 84 LEU A C 1
ATOM 652 O O . LEU A 1 84 ? -9.407 8.047 1.547 1.00 84.25 84 LEU A O 1
ATOM 656 N N . HIS A 1 85 ? -10.262 9.209 -0.163 1.00 87.06 85 HIS A N 1
ATOM 657 C CA . HIS A 1 85 ? -8.982 9.306 -0.880 1.00 87.06 85 HIS A CA 1
ATOM 658 C C . HIS A 1 85 ? -7.887 9.997 -0.051 1.00 87.06 85 HIS A C 1
ATOM 660 O O . HIS A 1 85 ? -6.770 9.469 -0.029 1.00 87.06 85 HIS A O 1
ATOM 666 N N . PRO A 1 86 ? -8.154 11.119 0.656 1.00 85.19 86 PRO A N 1
ATOM 667 C CA . PRO A 1 86 ? -7.148 11.766 1.494 1.00 85.19 86 PRO A CA 1
ATOM 668 C C . PRO A 1 86 ? -6.673 10.871 2.642 1.00 85.19 86 PRO A C 1
ATOM 670 O O . PRO A 1 86 ? -5.481 10.858 2.942 1.00 85.19 86 PRO A O 1
ATOM 673 N N . LEU A 1 87 ? -7.574 10.082 3.238 1.00 84.88 87 LEU A N 1
ATOM 674 C CA . LEU A 1 87 ? -7.251 9.157 4.329 1.00 84.88 87 LEU A CA 1
ATOM 675 C C . LEU A 1 87 ? -6.352 8.016 3.848 1.00 84.88 87 LEU A C 1
ATOM 677 O O . LEU A 1 87 ? -5.324 7.744 4.463 1.00 84.88 87 LEU A O 1
ATOM 681 N N . ILE A 1 88 ? -6.677 7.409 2.702 1.00 86.50 88 ILE A N 1
ATOM 682 C CA . ILE A 1 88 ? -5.837 6.378 2.069 1.00 86.50 88 ILE A CA 1
ATOM 683 C C . ILE A 1 88 ? -4.452 6.944 1.736 1.00 86.50 88 ILE A C 1
ATOM 685 O O . ILE A 1 88 ? -3.436 6.276 1.929 1.00 86.50 88 ILE A O 1
ATOM 689 N N . GLN A 1 89 ? -4.392 8.183 1.242 1.00 86.38 89 GLN A N 1
ATOM 690 C CA . GLN A 1 89 ? -3.129 8.820 0.887 1.00 86.38 89 GLN A CA 1
ATOM 691 C C . GLN A 1 89 ? -2.293 9.195 2.117 1.00 86.38 89 GLN A C 1
ATOM 693 O O . GLN A 1 89 ? -1.071 9.074 2.063 1.00 86.38 89 GLN A O 1
ATOM 698 N N . ALA A 1 90 ? -2.921 9.642 3.206 1.00 85.38 90 ALA A N 1
ATOM 699 C CA . ALA A 1 90 ? -2.248 9.893 4.476 1.00 85.38 90 ALA A CA 1
ATOM 700 C C . ALA A 1 90 ? -1.686 8.591 5.058 1.00 85.38 90 ALA A C 1
ATOM 702 O O . ALA A 1 90 ? -0.493 8.513 5.336 1.00 85.38 90 ALA A O 1
ATOM 703 N N . LEU A 1 91 ? -2.502 7.536 5.105 1.00 84.25 91 LEU A N 1
ATOM 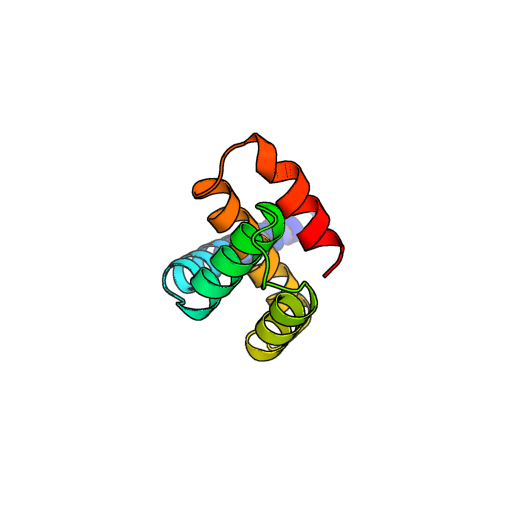704 C CA . LEU A 1 91 ? -2.100 6.213 5.577 1.00 84.25 91 LEU A CA 1
ATOM 705 C C . LEU A 1 91 ? -0.906 5.658 4.788 1.00 84.25 91 LEU A C 1
ATOM 707 O O . LEU A 1 91 ? 0.055 5.170 5.370 1.00 84.25 91 LEU A O 1
ATOM 711 N N . ALA A 1 92 ? -0.919 5.789 3.461 1.00 85.12 92 ALA A N 1
ATOM 712 C CA . ALA A 1 92 ? 0.193 5.358 2.619 1.00 85.12 92 ALA A CA 1
ATOM 713 C C . ALA A 1 92 ? 1.480 6.184 2.800 1.00 85.12 92 ALA A C 1
ATOM 715 O O . ALA A 1 92 ? 2.550 5.713 2.433 1.00 85.12 92 ALA A O 1
ATOM 716 N N . LYS A 1 93 ? 1.415 7.413 3.323 1.00 84.94 93 LYS A N 1
ATOM 717 C CA . LYS A 1 93 ? 2.621 8.206 3.629 1.00 84.94 93 LYS A CA 1
ATOM 718 C C . LYS A 1 93 ? 3.265 7.812 4.958 1.00 84.94 93 LYS A C 1
ATOM 720 O O . LYS A 1 93 ? 4.439 8.106 5.155 1.00 84.94 93 LYS A O 1
ATOM 725 N N . GLU A 1 94 ? 2.499 7.200 5.854 1.00 82.50 94 GLU A N 1
ATOM 726 C CA . GLU A 1 94 ? 2.940 6.802 7.195 1.00 82.50 94 GLU A CA 1
ATOM 727 C C . GLU A 1 94 ? 3.555 5.388 7.243 1.00 82.50 94 GLU A C 1
ATOM 729 O O . GLU A 1 94 ? 4.100 5.000 8.276 1.00 82.50 94 GLU A O 1
ATOM 734 N N . LEU A 1 95 ? 3.470 4.627 6.142 1.00 78.31 95 LEU A N 1
ATOM 735 C CA . LEU A 1 95 ? 3.982 3.255 5.972 1.00 78.31 95 LEU A CA 1
ATOM 736 C C . LEU A 1 95 ? 5.348 3.212 5.266 1.00 78.31 95 LEU A C 1
ATOM 738 O O . LEU A 1 95 ? 6.138 2.284 5.574 1.00 78.31 95 LEU A O 1
#

Radius of gyration: 14.79 Å; Cα contacts (8 Å, |Δi|>4): 65; chains: 1; bounding box: 38×27×38 Å